Protein AF-A0A7J6WEZ0-F1 (afdb_monomer)

St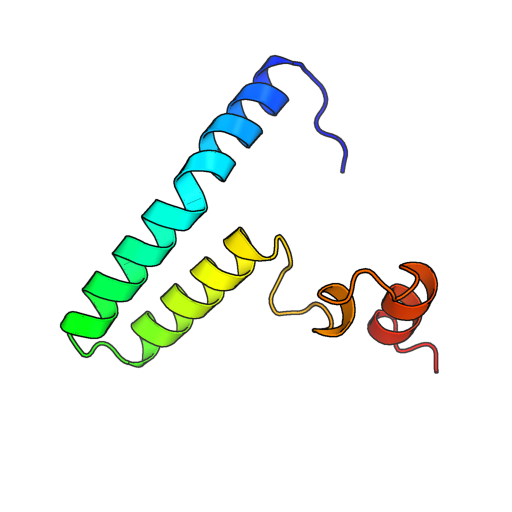ructure (mmCIF, N/CA/C/O backbone):
data_AF-A0A7J6WEZ0-F1
#
_entry.id   AF-A0A7J6WEZ0-F1
#
loop_
_atom_site.group_PDB
_atom_site.id
_atom_site.type_symbol
_atom_site.label_atom_id
_atom_site.label_alt_id
_atom_site.label_comp_id
_atom_site.label_asym_id
_atom_site.label_entity_id
_atom_site.label_seq_id
_atom_site.pdbx_PDB_ins_code
_atom_site.Cartn_x
_atom_site.Cartn_y
_atom_site.Cartn_z
_atom_site.occupancy
_atom_site.B_iso_or_equiv
_atom_site.auth_seq_id
_atom_site.auth_comp_id
_atom_site.auth_asym_id
_atom_site.auth_atom_id
_atom_site.pdbx_PDB_model_num
ATOM 1 N N . MET A 1 1 ? 0.401 2.078 15.587 1.00 50.25 1 MET A N 1
ATOM 2 C CA . MET A 1 1 ? 1.860 2.079 15.816 1.00 50.25 1 MET A CA 1
ATOM 3 C C . MET A 1 1 ? 2.380 3.447 15.407 1.00 50.25 1 MET A C 1
ATOM 5 O O . MET A 1 1 ? 2.125 3.843 14.276 1.00 50.25 1 MET A O 1
ATOM 9 N N . LYS A 1 2 ? 2.981 4.212 16.321 1.00 71.12 2 LYS A N 1
ATOM 10 C CA . LYS A 1 2 ? 3.695 5.443 15.954 1.00 71.12 2 LYS A CA 1
ATOM 11 C C . LYS A 1 2 ? 5.142 5.043 15.681 1.00 71.12 2 LYS A C 1
ATOM 13 O O . LYS A 1 2 ? 5.702 4.293 16.471 1.00 71.12 2 LYS A O 1
ATOM 18 N N . LEU A 1 3 ? 5.702 5.472 14.553 1.00 80.44 3 LEU A N 1
ATOM 19 C CA . LEU A 1 3 ? 7.135 5.315 14.320 1.00 80.44 3 LEU A CA 1
ATOM 20 C C . LEU A 1 3 ? 7.881 6.292 15.229 1.00 80.44 3 LEU A C 1
ATOM 22 O O . LEU A 1 3 ? 7.566 7.484 15.234 1.00 80.44 3 LEU A O 1
ATOM 26 N N . GLU A 1 4 ? 8.851 5.788 15.981 1.00 84.81 4 GLU A N 1
ATOM 27 C CA . GLU A 1 4 ? 9.734 6.599 16.814 1.00 84.81 4 GLU A CA 1
ATOM 28 C C . GLU A 1 4 ? 11.014 6.921 16.029 1.00 84.81 4 GLU A C 1
ATOM 30 O O . GLU A 1 4 ? 11.601 6.049 15.391 1.00 84.81 4 GLU A O 1
ATOM 35 N N . GLY A 1 5 ? 11.434 8.189 16.049 1.00 87.31 5 GLY A N 1
ATOM 36 C CA . GLY A 1 5 ? 12.635 8.665 15.357 1.00 87.31 5 GLY A CA 1
ATOM 37 C C . GLY A 1 5 ? 12.369 9.355 14.012 1.00 87.31 5 GLY A C 1
ATOM 38 O O . GLY A 1 5 ? 11.636 8.866 13.151 1.00 87.31 5 GLY A O 1
ATOM 39 N N . LEU A 1 6 ? 13.014 10.512 13.819 1.00 87.25 6 LEU A N 1
ATOM 40 C CA . LEU A 1 6 ? 12.866 11.351 12.620 1.00 87.25 6 LEU A CA 1
ATOM 41 C C . LEU A 1 6 ? 13.334 10.640 11.340 1.00 87.25 6 LEU A C 1
ATOM 43 O O . LEU A 1 6 ? 12.699 10.788 10.298 1.00 87.25 6 LEU A O 1
ATOM 47 N N . SER A 1 7 ? 14.398 9.834 11.426 1.00 93.31 7 SER A N 1
ATOM 48 C CA . SER A 1 7 ? 14.927 9.078 10.280 1.00 93.31 7 SER A CA 1
ATOM 49 C C . SER A 1 7 ? 13.897 8.092 9.731 1.00 93.31 7 SER A C 1
ATOM 51 O O . SER A 1 7 ? 13.599 8.104 8.542 1.00 93.31 7 SER A O 1
ATOM 53 N N . LEU A 1 8 ? 13.279 7.295 10.606 1.00 93.31 8 LEU A N 1
ATOM 54 C CA . LEU A 1 8 ? 12.329 6.262 10.198 1.00 93.31 8 LEU A CA 1
ATOM 55 C C . LEU A 1 8 ? 11.035 6.862 9.627 1.00 93.31 8 LEU A C 1
ATOM 57 O O . LEU A 1 8 ? 10.447 6.319 8.693 1.00 93.31 8 LEU A O 1
ATOM 61 N N . MET A 1 9 ? 10.610 8.015 10.156 1.00 93.31 9 MET A N 1
ATOM 62 C CA . MET A 1 9 ? 9.494 8.779 9.596 1.00 93.31 9 MET A CA 1
ATOM 63 C C . MET A 1 9 ? 9.810 9.272 8.176 1.00 93.31 9 MET A C 1
ATOM 65 O O . MET A 1 9 ? 8.967 9.154 7.286 1.00 93.31 9 MET A O 1
ATOM 69 N N . SER A 1 10 ? 11.022 9.794 7.957 1.00 94.75 10 SER A N 1
ATOM 70 C CA . SER A 1 10 ? 11.486 10.240 6.638 1.00 94.75 10 SER A CA 1
ATOM 71 C C . SER A 1 10 ? 11.485 9.090 5.629 1.00 94.75 10 SER A C 1
ATOM 73 O O . SER A 1 10 ? 10.924 9.231 4.540 1.00 94.75 10 SER A O 1
ATOM 75 N N . ASP A 1 11 ? 12.015 7.927 6.013 1.00 96.38 11 ASP A N 1
ATOM 76 C CA . ASP A 1 11 ? 12.040 6.736 5.157 1.00 96.38 11 ASP A CA 1
ATOM 77 C C . ASP A 1 11 ? 10.626 6.245 4.818 1.00 96.38 11 ASP A C 1
ATOM 79 O O . ASP A 1 11 ? 10.323 5.947 3.659 1.00 96.38 11 ASP A O 1
ATOM 83 N N . MET A 1 12 ? 9.713 6.225 5.797 1.00 95.00 12 MET A N 1
ATOM 84 C CA . MET A 1 12 ? 8.315 5.858 5.553 1.00 95.00 12 MET A CA 1
ATOM 85 C C . MET A 1 12 ? 7.649 6.805 4.549 1.00 95.00 12 MET A C 1
ATOM 87 O O . MET A 1 12 ? 6.945 6.352 3.640 1.00 95.00 12 MET A O 1
ATOM 91 N N . VAL A 1 13 ? 7.852 8.116 4.686 1.00 94.50 13 VAL A N 1
ATOM 92 C CA . VAL A 1 13 ? 7.294 9.104 3.753 1.00 94.50 13 VAL A CA 1
ATOM 93 C C . VAL A 1 13 ? 7.875 8.901 2.355 1.00 94.50 13 VAL A C 1
ATOM 95 O O . VAL A 1 13 ? 7.116 8.817 1.389 1.00 94.50 13 VAL A O 1
ATOM 98 N N . PHE A 1 14 ? 9.194 8.745 2.246 1.00 95.81 14 PHE A N 1
ATOM 99 C CA . PHE A 1 14 ? 9.876 8.515 0.975 1.00 95.81 14 PHE A CA 1
ATOM 100 C C . PHE A 1 14 ? 9.336 7.276 0.237 1.00 95.81 14 PHE A C 1
ATOM 102 O O . PHE A 1 14 ? 8.978 7.343 -0.946 1.00 95.81 14 PHE A O 1
ATOM 109 N N . ILE A 1 15 ? 9.193 6.154 0.948 1.00 96.75 15 ILE A N 1
ATOM 110 C CA . ILE A 1 15 ? 8.658 4.909 0.385 1.00 96.75 15 ILE A CA 1
ATOM 111 C C . ILE A 1 15 ? 7.194 5.096 -0.031 1.00 96.75 15 ILE A C 1
ATOM 113 O O . ILE A 1 15 ? 6.817 4.786 -1.162 1.00 96.75 15 ILE A O 1
ATOM 117 N N . THR A 1 16 ? 6.348 5.637 0.847 1.00 95.19 16 THR A N 1
ATOM 118 C CA . THR A 1 16 ? 4.901 5.740 0.584 1.00 95.19 16 THR A CA 1
ATOM 119 C C . THR A 1 16 ? 4.553 6.711 -0.548 1.00 95.19 16 THR A C 1
ATOM 121 O O . THR A 1 16 ? 3.598 6.459 -1.286 1.00 95.19 16 THR A O 1
ATOM 124 N N . GLN A 1 17 ? 5.333 7.778 -0.751 1.00 95.44 17 GLN A N 1
ATOM 125 C CA . GLN A 1 17 ? 5.132 8.737 -1.847 1.00 95.44 17 GLN A CA 1
ATOM 126 C C . GLN A 1 17 ? 5.353 8.131 -3.242 1.00 95.44 17 GLN A C 1
ATOM 128 O O . GLN A 1 17 ? 4.742 8.574 -4.221 1.00 95.44 17 GLN A O 1
ATOM 133 N N . SER A 1 18 ? 6.233 7.135 -3.354 1.00 96.31 18 SER A N 1
ATOM 134 C CA . SER A 1 18 ? 6.543 6.457 -4.618 1.00 96.31 18 SER A CA 1
ATOM 135 C C . SER A 1 18 ? 5.755 5.157 -4.801 1.00 96.31 18 SER A C 1
ATOM 137 O O . SER A 1 18 ? 5.387 4.824 -5.932 1.00 96.31 18 SER A O 1
ATOM 139 N N . ALA A 1 19 ? 5.423 4.467 -3.704 1.00 97.38 19 ALA A N 1
ATOM 140 C CA . ALA A 1 19 ? 4.784 3.154 -3.703 1.00 97.38 19 ALA A CA 1
ATOM 141 C C . ALA A 1 19 ? 3.534 3.079 -4.592 1.00 97.38 19 ALA A C 1
ATOM 143 O O . ALA A 1 19 ? 3.386 2.123 -5.346 1.00 97.38 19 ALA A O 1
ATOM 144 N N . GLY A 1 20 ? 2.661 4.094 -4.581 1.00 95.69 20 GLY A N 1
ATOM 145 C CA . GLY A 1 20 ? 1.442 4.082 -5.401 1.00 95.69 20 GLY A CA 1
ATOM 146 C C . GLY A 1 20 ? 1.721 3.979 -6.90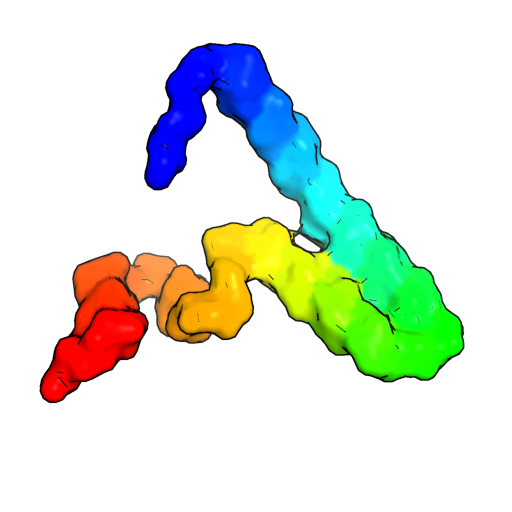7 1.00 95.69 20 GLY A C 1
ATOM 147 O O . GLY A 1 20 ? 1.099 3.177 -7.603 1.00 95.69 20 GLY A O 1
ATOM 148 N N . ARG A 1 21 ? 2.702 4.741 -7.415 1.00 97.12 21 ARG A N 1
ATOM 149 C CA . ARG A 1 21 ? 3.082 4.709 -8.841 1.00 97.12 21 ARG A CA 1
ATOM 150 C C . ARG A 1 21 ? 3.796 3.411 -9.203 1.00 97.12 21 ARG A C 1
ATOM 152 O O . ARG A 1 21 ? 3.510 2.838 -10.250 1.00 97.12 21 ARG A O 1
ATOM 159 N N . LEU A 1 22 ? 4.683 2.935 -8.328 1.00 98.25 22 LEU A N 1
ATOM 160 C CA . LEU A 1 22 ? 5.403 1.675 -8.519 1.00 98.25 22 LEU A CA 1
ATOM 161 C C . LEU A 1 22 ? 4.438 0.484 -8.563 1.00 98.25 22 LEU A C 1
ATOM 163 O O . LEU A 1 22 ? 4.500 -0.328 -9.485 1.00 98.25 22 LEU A O 1
ATOM 167 N N . MET A 1 23 ? 3.487 0.423 -7.627 1.00 98.00 23 MET A N 1
ATOM 168 C CA . MET A 1 23 ? 2.485 -0.639 -7.594 1.00 98.00 23 MET A CA 1
ATOM 169 C C . MET A 1 23 ? 1.558 -0.602 -8.807 1.00 98.00 23 MET A C 1
ATOM 171 O O . MET A 1 23 ? 1.260 -1.652 -9.379 1.00 98.00 23 MET A O 1
ATOM 175 N N . ARG A 1 24 ? 1.145 0.593 -9.254 1.00 97.88 24 ARG A N 1
ATOM 176 C CA . ARG A 1 24 ? 0.333 0.716 -10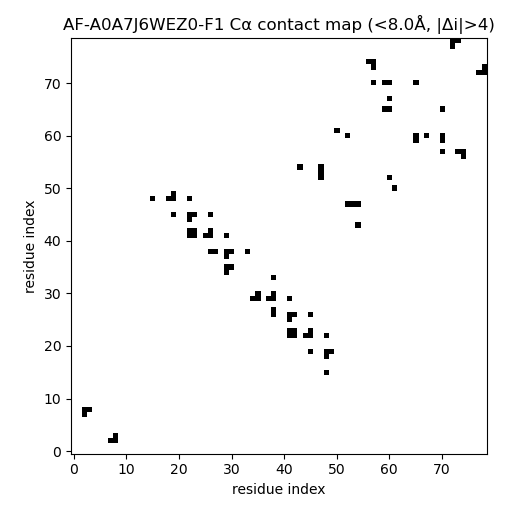.469 1.00 97.88 24 ARG A CA 1
ATOM 177 C C . ARG A 1 24 ? 1.101 0.274 -11.713 1.00 97.88 24 ARG A C 1
ATOM 179 O O . ARG A 1 24 ? 0.536 -0.437 -12.536 1.00 97.88 24 ARG A O 1
ATOM 186 N N . ALA A 1 25 ? 2.378 0.635 -11.838 1.00 98.44 25 ALA A N 1
ATOM 187 C CA . ALA A 1 25 ? 3.214 0.192 -12.952 1.00 98.44 25 ALA A CA 1
ATOM 188 C C . ALA A 1 25 ? 3.349 -1.340 -12.993 1.00 98.44 25 ALA A C 1
ATOM 190 O O . ALA A 1 25 ? 3.206 -1.939 -14.059 1.00 98.44 25 ALA A O 1
ATOM 191 N N . LEU A 1 26 ? 3.549 -1.983 -11.836 1.00 98.25 26 LEU A N 1
ATOM 192 C CA . LEU A 1 26 ? 3.570 -3.446 -11.730 1.00 98.25 26 LEU A CA 1
ATOM 193 C C . LEU A 1 26 ? 2.249 -4.067 -12.192 1.00 98.25 26 LEU A C 1
ATOM 195 O O . LEU A 1 26 ? 2.265 -5.002 -12.991 1.00 98.25 26 LEU A O 1
ATOM 199 N N . PHE A 1 27 ? 1.114 -3.526 -11.743 1.00 98.44 27 PHE A N 1
ATOM 200 C CA . PHE A 1 27 ? -0.203 -3.976 -12.192 1.00 98.44 27 PHE A CA 1
ATOM 201 C C . PHE A 1 27 ? -0.359 -3.882 -13.717 1.00 98.44 27 PHE A C 1
ATOM 203 O O . PHE A 1 27 ? -0.733 -4.869 -14.344 1.00 98.44 27 PHE A O 1
ATOM 210 N N . GLU A 1 28 ? -0.018 -2.743 -14.325 1.00 98.44 28 GLU A N 1
ATOM 211 C CA . GLU A 1 28 ? -0.128 -2.534 -15.778 1.00 98.44 28 GLU A CA 1
ATOM 212 C C . GLU A 1 28 ? 0.745 -3.516 -16.578 1.00 98.44 28 GLU A C 1
ATOM 214 O O . GLU A 1 28 ? 0.308 -4.052 -17.596 1.00 98.44 28 GLU A O 1
ATOM 219 N N . ILE A 1 29 ? 1.972 -3.799 -16.117 1.00 98.62 29 ILE A N 1
ATOM 220 C CA . ILE A 1 29 ? 2.868 -4.777 -16.761 1.00 98.62 29 ILE A CA 1
ATOM 221 C C . ILE A 1 29 ? 2.254 -6.177 -16.717 1.00 98.62 29 ILE A C 1
ATOM 223 O O . ILE A 1 29 ? 2.223 -6.878 -17.729 1.00 98.62 29 ILE A O 1
ATOM 227 N N . VAL A 1 30 ? 1.776 -6.591 -15.546 1.00 98.62 30 VAL A N 1
ATOM 228 C CA . VAL A 1 30 ? 1.199 -7.921 -15.332 1.00 98.62 30 VAL A CA 1
ATOM 229 C C . VAL A 1 30 ? -0.101 -8.088 -16.123 1.00 98.62 30 VAL A C 1
ATOM 231 O O . VAL A 1 30 ? -0.307 -9.130 -16.747 1.00 98.62 30 VAL A O 1
ATOM 234 N N . LEU A 1 31 ? -0.940 -7.049 -16.155 1.00 98.38 31 LEU A N 1
ATOM 235 C CA . LEU A 1 31 ? -2.178 -7.024 -16.925 1.00 98.38 31 LEU A CA 1
ATOM 236 C C . LEU A 1 31 ? -1.900 -7.166 -18.427 1.00 98.38 31 LEU A C 1
ATOM 238 O O . LEU A 1 31 ? -2.504 -8.015 -19.078 1.00 98.38 31 LEU A O 1
ATOM 242 N N . LYS A 1 32 ? -0.932 -6.411 -18.967 1.00 98.50 32 LYS A N 1
ATOM 243 C CA . LYS A 1 32 ? -0.524 -6.504 -20.382 1.00 98.50 32 LYS A CA 1
ATOM 244 C C . LYS A 1 32 ? 0.021 -7.880 -20.767 1.00 98.50 32 LYS A C 1
ATOM 246 O O . LYS A 1 32 ? -0.074 -8.264 -21.927 1.00 98.50 32 LYS A O 1
ATOM 251 N N . ARG A 1 33 ? 0.585 -8.626 -19.813 1.00 98.12 33 ARG A N 1
ATOM 252 C CA . ARG A 1 33 ? 1.061 -10.005 -20.015 1.00 98.12 33 ARG A CA 1
ATOM 253 C C . ARG A 1 33 ? -0.049 -11.059 -19.931 1.00 98.12 33 ARG A C 1
ATOM 255 O O . ARG A 1 33 ? 0.225 -12.229 -20.174 1.00 98.12 33 ARG A O 1
ATOM 262 N N . GLY A 1 34 ? -1.277 -10.675 -19.575 1.00 97.88 34 GLY A N 1
ATOM 263 C CA . GLY A 1 34 ? -2.413 -11.595 -19.464 1.00 97.88 34 GLY A CA 1
ATOM 264 C C . GLY A 1 34 ? -2.371 -12.505 -18.231 1.00 97.88 34 GLY A C 1
ATOM 265 O O . GLY A 1 34 ? -3.073 -13.511 -18.175 1.00 97.88 34 GLY A O 1
ATOM 266 N N . TRP A 1 35 ? -1.558 -12.182 -17.222 1.00 98.31 35 TRP A N 1
ATOM 267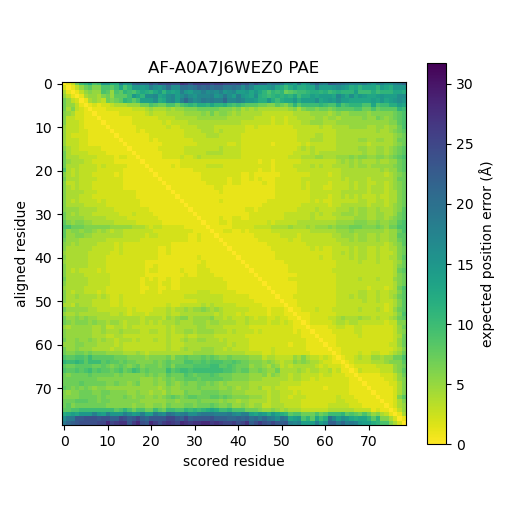 C CA . TRP A 1 35 ? -1.409 -13.003 -16.018 1.00 98.31 35 TRP A CA 1
ATOM 268 C C . TRP A 1 35 ? -2.520 -12.713 -15.004 1.00 98.31 35 TRP A C 1
ATOM 270 O O . TRP A 1 35 ? -2.288 -12.046 -13.998 1.00 98.31 35 TRP A O 1
ATOM 280 N N . ALA A 1 36 ? -3.727 -13.220 -15.267 1.00 97.88 36 ALA A N 1
ATOM 281 C CA . ALA A 1 36 ? -4.951 -12.867 -14.538 1.00 97.88 36 ALA A CA 1
ATOM 282 C C . ALA A 1 36 ? -4.815 -12.912 -13.001 1.00 97.88 36 ALA A C 1
ATOM 284 O O . ALA A 1 36 ? -5.054 -11.907 -12.335 1.00 97.88 36 ALA A O 1
ATOM 285 N N . GLN A 1 37 ? -4.355 -14.034 -12.433 1.00 98.19 37 GLN A N 1
ATOM 286 C CA . GLN A 1 37 ? -4.220 -14.178 -10.973 1.00 98.19 37 GLN A CA 1
ATOM 287 C C . GLN A 1 37 ? -3.208 -13.197 -10.367 1.00 98.19 37 GLN A C 1
ATOM 289 O O . GLN A 1 37 ? -3.382 -12.708 -9.251 1.00 98.19 37 GLN A O 1
ATOM 294 N N . LEU A 1 38 ? -2.120 -12.911 -11.084 1.00 98.06 38 LEU A N 1
ATOM 295 C CA . LEU A 1 38 ? -1.122 -11.963 -10.603 1.00 98.06 38 LEU A CA 1
ATOM 296 C C . LEU A 1 38 ? -1.612 -10.521 -10.778 1.00 98.06 38 LEU A C 1
ATOM 298 O O . LEU A 1 38 ? -1.305 -9.679 -9.938 1.00 98.06 38 LEU A O 1
ATOM 302 N N . ALA A 1 39 ? -2.390 -10.240 -11.827 1.00 98.44 39 ALA A N 1
ATOM 303 C CA . ALA A 1 39 ? -2.974 -8.926 -12.073 1.00 98.44 39 ALA A CA 1
ATOM 304 C C . ALA A 1 39 ? -3.947 -8.557 -10.950 1.00 98.44 39 ALA A C 1
ATOM 306 O O . ALA A 1 39 ? -3.885 -7.447 -10.429 1.00 98.44 39 ALA A O 1
ATOM 307 N N . GLU A 1 40 ? -4.772 -9.508 -10.509 1.00 98.06 40 GLU A N 1
ATOM 308 C CA . GLU A 1 40 ? -5.654 -9.338 -9.352 1.00 98.06 40 GLU A CA 1
ATOM 309 C C . GLU A 1 40 ? -4.860 -8.984 -8.084 1.00 98.06 40 GLU A C 1
ATOM 311 O O . GLU A 1 40 ? -5.140 -7.983 -7.421 1.00 98.06 40 GLU A O 1
ATOM 316 N N . LYS A 1 41 ? -3.807 -9.750 -7.771 1.00 97.69 41 LYS A N 1
ATOM 317 C CA . LYS A 1 41 ? -2.953 -9.491 -6.599 1.00 97.69 41 LYS A CA 1
ATOM 318 C C . LYS A 1 41 ? -2.255 -8.131 -6.678 1.00 97.69 41 LYS A C 1
ATOM 320 O O . LYS A 1 41 ? -2.217 -7.405 -5.685 1.00 97.69 41 LYS A O 1
ATOM 325 N N . ALA A 1 42 ? -1.730 -7.769 -7.848 1.00 97.69 42 ALA A N 1
ATOM 326 C CA . ALA A 1 42 ? -1.066 -6.488 -8.069 1.00 97.69 42 ALA A CA 1
ATOM 327 C C . ALA A 1 42 ? -2.042 -5.305 -7.947 1.00 97.69 42 ALA A C 1
ATOM 329 O O . ALA A 1 42 ? -1.700 -4.290 -7.339 1.00 97.69 42 ALA A O 1
ATOM 330 N N . LEU A 1 43 ? -3.271 -5.450 -8.456 1.00 97.62 43 LEU A N 1
ATOM 331 C CA . LEU A 1 43 ? -4.331 -4.454 -8.303 1.00 97.62 43 LEU A CA 1
ATOM 332 C C . LEU A 1 43 ? -4.719 -4.275 -6.835 1.00 97.62 43 LEU A C 1
ATOM 334 O O . LEU A 1 43 ? -4.792 -3.146 -6.349 1.00 97.62 43 LEU A O 1
ATOM 338 N N . ASN A 1 44 ? -4.919 -5.381 -6.117 1.00 96.75 44 ASN A N 1
ATOM 339 C CA . ASN A 1 44 ? -5.248 -5.355 -4.696 1.00 96.75 44 ASN A CA 1
ATOM 340 C C . ASN A 1 44 ? -4.158 -4.643 -3.890 1.00 96.75 44 ASN A C 1
ATOM 342 O O . ASN A 1 44 ? -4.467 -3.769 -3.083 1.00 96.75 44 ASN A O 1
ATOM 346 N N . LEU A 1 45 ? -2.883 -4.930 -4.161 1.00 96.50 45 LEU A N 1
ATOM 347 C CA . LEU A 1 45 ? -1.775 -4.255 -3.488 1.00 96.50 45 LEU A CA 1
ATOM 348 C C . LEU A 1 45 ? -1.680 -2.764 -3.860 1.00 96.50 45 LEU A C 1
ATOM 350 O O . LEU A 1 45 ? -1.445 -1.933 -2.984 1.00 96.50 45 LEU A O 1
ATOM 354 N N . SER A 1 46 ? -1.945 -2.399 -5.119 1.00 96.94 46 SER A N 1
ATOM 355 C CA . SER A 1 46 ? -2.060 -0.991 -5.524 1.00 96.94 46 SER A CA 1
ATOM 356 C C . SER A 1 46 ? -3.155 -0.267 -4.735 1.00 96.94 46 SER A C 1
ATOM 358 O O . SER A 1 46 ? -2.926 0.837 -4.244 1.00 96.94 46 SER A O 1
ATOM 360 N N . ASN A 1 47 ? -4.323 -0.890 -4.567 1.00 95.12 47 ASN A N 1
ATOM 361 C CA . ASN A 1 47 ? -5.430 -0.313 -3.806 1.00 95.12 47 ASN A CA 1
ATOM 362 C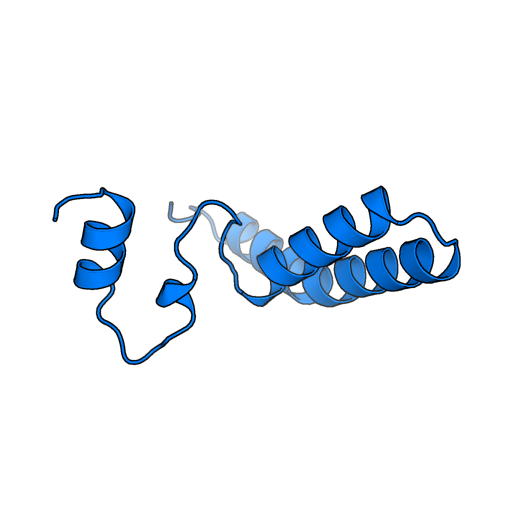 C . ASN A 1 47 ? -5.099 -0.187 -2.314 1.00 95.12 47 ASN A C 1
ATOM 364 O O . ASN A 1 47 ? -5.397 0.851 -1.726 1.00 95.12 47 ASN A O 1
ATOM 368 N N . ILE A 1 48 ? -4.434 -1.185 -1.720 1.00 96.56 48 ILE A N 1
ATOM 369 C CA . ILE A 1 48 ? -3.984 -1.149 -0.318 1.00 96.56 48 ILE A CA 1
ATOM 370 C C . ILE A 1 48 ? -3.083 0.066 -0.072 1.00 96.56 48 ILE A C 1
ATOM 372 O O . ILE A 1 48 ? -3.298 0.816 0.881 1.00 96.56 48 ILE A O 1
ATOM 376 N N . VAL A 1 49 ? -2.115 0.309 -0.964 1.00 95.69 49 VAL A N 1
ATOM 377 C CA . VAL A 1 49 ? -1.204 1.459 -0.863 1.00 95.69 49 VAL A CA 1
ATOM 378 C C . VAL A 1 49 ? -1.95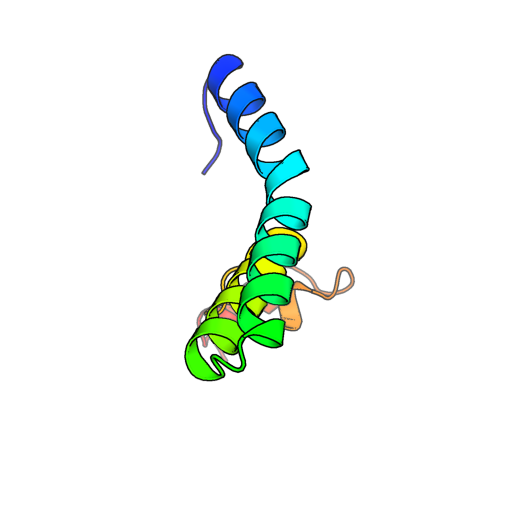7 2.782 -1.008 1.00 95.69 49 VAL A C 1
ATOM 380 O O . VAL A 1 49 ? -1.773 3.685 -0.193 1.00 95.69 49 VAL A O 1
ATOM 383 N N . THR A 1 50 ? -2.829 2.909 -2.013 1.00 93.50 50 THR A N 1
ATOM 384 C CA . THR A 1 50 ? -3.574 4.153 -2.267 1.00 93.50 50 THR A CA 1
ATOM 385 C C . THR A 1 50 ? -4.555 4.483 -1.146 1.00 93.50 50 THR A C 1
ATOM 387 O O . THR A 1 50 ? -4.677 5.642 -0.754 1.00 93.50 50 THR A O 1
ATOM 390 N N . LYS A 1 51 ? -5.262 3.477 -0.628 1.00 92.94 51 LYS A N 1
ATOM 391 C CA . LYS A 1 51 ? -6.300 3.648 0.394 1.00 92.94 51 LYS A CA 1
ATOM 392 C C . LYS A 1 51 ? -5.754 3.595 1.818 1.00 92.94 51 LYS A C 1
ATOM 394 O O . LYS A 1 51 ? -6.487 3.918 2.745 1.00 92.94 51 LYS A O 1
ATOM 399 N N . ARG A 1 52 ? -4.481 3.218 1.993 1.00 92.81 52 ARG A N 1
ATOM 400 C CA . ARG A 1 52 ? -3.821 3.041 3.297 1.00 92.81 52 ARG A CA 1
ATOM 401 C C . ARG A 1 52 ? -4.608 2.106 4.223 1.00 92.81 52 ARG A C 1
ATOM 403 O O . ARG A 1 52 ? -4.705 2.349 5.423 1.00 92.81 52 ARG A O 1
ATOM 410 N N . MET A 1 53 ? -5.179 1.049 3.652 1.00 94.00 53 MET A N 1
ATOM 411 C CA . MET A 1 53 ? -5.958 0.045 4.374 1.00 94.00 53 MET A CA 1
ATOM 412 C C . MET A 1 53 ? -5.702 -1.341 3.794 1.00 94.00 53 MET A C 1
ATOM 414 O O . MET A 1 53 ? -5.509 -1.493 2.590 1.00 94.00 53 MET A O 1
ATOM 418 N N . TRP A 1 54 ? -5.716 -2.350 4.651 1.00 92.94 54 TRP A N 1
ATOM 419 C CA . TRP A 1 54 ? -5.560 -3.746 4.263 1.00 92.94 54 TRP A CA 1
ATOM 420 C C . TRP A 1 54 ? -6.860 -4.320 3.698 1.00 92.94 54 TRP A C 1
ATOM 422 O O . TRP A 1 54 ? -7.951 -3.857 4.021 1.00 92.94 54 TRP A O 1
ATOM 432 N N . SER A 1 55 ? -6.751 -5.383 2.898 1.00 90.25 55 SER A N 1
ATOM 433 C CA . SER A 1 55 ? -7.903 -6.067 2.289 1.00 90.25 55 SER A CA 1
ATOM 434 C C . SER A 1 55 ? -8.831 -6.754 3.295 1.00 90.25 55 SER A C 1
ATOM 436 O O . SER A 1 55 ? -9.982 -7.021 2.973 1.00 90.25 55 SER A O 1
ATOM 438 N N . VAL A 1 56 ? -8.340 -7.043 4.503 1.00 90.25 56 VAL A N 1
ATOM 439 C CA . VAL A 1 56 ? -9.120 -7.659 5.591 1.00 90.25 56 VAL A CA 1
ATOM 440 C C . VAL A 1 56 ? -9.971 -6.652 6.369 1.00 90.25 56 VAL A C 1
ATOM 442 O O . VAL A 1 56 ? -10.801 -7.050 7.178 1.00 90.25 56 VAL A O 1
ATOM 445 N N . GLN A 1 57 ? -9.746 -5.354 6.155 1.00 92.88 57 GLN A N 1
ATOM 446 C CA . GLN A 1 57 ? -10.485 -4.286 6.820 1.00 92.88 57 GLN A CA 1
ATOM 447 C C . GLN A 1 57 ? -11.785 -3.979 6.076 1.00 92.88 57 GLN A C 1
ATOM 449 O O . GLN A 1 57 ? -11.886 -4.182 4.864 1.00 92.88 57 GLN A O 1
ATOM 454 N N . THR A 1 58 ? -12.782 -3.444 6.784 1.00 92.69 58 THR A N 1
ATOM 455 C CA . THR A 1 58 ? -14.073 -3.137 6.159 1.00 92.69 58 THR A CA 1
ATOM 456 C C . THR A 1 58 ? -13.931 -2.020 5.115 1.00 92.69 58 THR A C 1
ATOM 458 O O . THR A 1 58 ? -13.297 -0.994 5.398 1.00 92.69 58 THR A O 1
ATOM 461 N N . PRO A 1 59 ? -14.567 -2.135 3.929 1.00 93.44 59 PRO A N 1
ATOM 462 C CA . PRO A 1 59 ? -14.610 -1.058 2.938 1.00 93.44 59 PRO A CA 1
ATOM 463 C C . PRO A 1 59 ? -15.160 0.263 3.489 1.00 93.44 59 PRO A C 1
ATOM 465 O O . PRO A 1 59 ? -14.849 1.322 2.945 1.00 93.44 59 PRO A O 1
ATOM 468 N N . LEU A 1 60 ? -15.924 0.215 4.590 1.00 94.00 60 LEU A N 1
ATOM 469 C CA . LEU A 1 60 ? -16.476 1.396 5.252 1.00 94.00 60 LEU A CA 1
ATOM 470 C C . LEU A 1 60 ? -15.405 2.404 5.705 1.00 94.00 60 LEU A C 1
ATOM 472 O O . LEU A 1 60 ? -15.697 3.594 5.791 1.00 94.00 60 LEU A O 1
ATOM 476 N N . ARG A 1 61 ? -14.149 1.969 5.901 1.00 93.69 61 ARG A N 1
ATOM 477 C CA . ARG A 1 61 ? -13.005 2.855 6.197 1.00 93.69 61 ARG A CA 1
ATOM 478 C C . ARG A 1 61 ? -12.735 3.916 5.129 1.00 93.69 61 ARG A C 1
ATOM 480 O O . ARG A 1 61 ? -12.049 4.892 5.414 1.00 93.69 61 ARG A O 1
ATOM 487 N N . GLN A 1 62 ? -13.242 3.738 3.909 1.00 92.62 62 GLN A N 1
ATOM 488 C CA . GLN A 1 62 ? -13.051 4.697 2.818 1.00 92.62 62 GLN A CA 1
ATOM 489 C C . GLN A 1 62 ? -13.952 5.935 2.932 1.00 92.62 62 GLN A C 1
ATOM 491 O O . GLN A 1 62 ? -13.697 6.926 2.248 1.00 92.62 62 GLN A O 1
ATOM 496 N N . PHE A 1 63 ? -14.993 5.896 3.770 1.00 93.19 63 PHE A N 1
ATOM 497 C CA . PHE A 1 63 ? -15.922 7.009 3.943 1.00 93.19 63 PHE A CA 1
ATOM 498 C C . PHE A 1 63 ? -15.470 7.914 5.089 1.00 93.19 63 PHE A C 1
ATOM 500 O O . PHE A 1 63 ? -15.551 7.550 6.258 1.00 93.19 63 PHE A O 1
ATOM 507 N N . THR A 1 64 ? -15.046 9.132 4.758 1.00 87.69 64 THR A N 1
ATOM 508 C CA . THR A 1 64 ? -14.587 10.132 5.738 1.00 87.69 64 THR A CA 1
ATOM 509 C C . THR A 1 64 ? -15.697 10.664 6.647 1.00 87.69 64 THR A C 1
ATOM 511 O O . THR A 1 64 ? -15.400 11.224 7.696 1.00 87.69 64 THR A O 1
ATOM 514 N N . GLY A 1 65 ? -16.966 10.495 6.263 1.00 91.44 65 GLY A N 1
ATOM 515 C CA . GLY A 1 65 ? -18.125 10.902 7.063 1.00 91.44 65 GLY A CA 1
ATOM 516 C C . GLY A 1 65 ? -18.526 9.912 8.162 1.00 91.44 65 GLY A C 1
ATOM 517 O O . GLY A 1 65 ? -19.437 10.207 8.930 1.00 91.44 65 GLY A O 1
ATOM 518 N N . LEU A 1 66 ? -17.887 8.741 8.240 1.00 91.69 66 LEU A N 1
ATOM 519 C CA . LEU A 1 66 ? -18.209 7.717 9.229 1.00 91.69 66 LEU A CA 1
ATOM 520 C C . LEU A 1 66 ? -17.242 7.795 10.417 1.00 91.69 66 LEU A C 1
ATOM 522 O O . LEU A 1 66 ? -16.029 7.876 10.231 1.00 91.69 66 LEU A O 1
ATOM 526 N N . SER 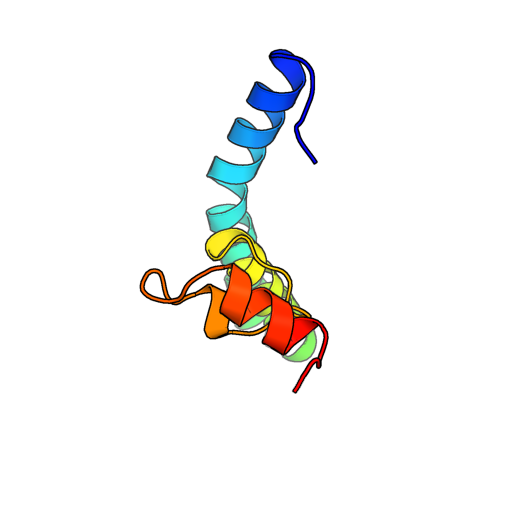A 1 67 ? -17.767 7.742 11.646 1.00 92.75 67 SER A N 1
ATOM 527 C CA . SER A 1 67 ? -16.912 7.700 12.839 1.00 92.75 67 SER A CA 1
ATOM 528 C C . SER A 1 67 ? -16.070 6.421 12.865 1.00 92.75 67 SER A C 1
ATOM 530 O O . SER A 1 67 ? -16.579 5.321 12.629 1.00 92.75 67 SER A O 1
ATOM 532 N N . ASN A 1 68 ? -14.790 6.563 13.224 1.00 89.56 68 ASN A N 1
ATOM 533 C CA . ASN A 1 68 ? -13.869 5.438 13.399 1.00 89.56 68 ASN A CA 1
ATOM 534 C C . ASN A 1 68 ? -14.374 4.422 14.433 1.00 89.56 68 ASN A C 1
ATOM 536 O O . ASN A 1 68 ? -14.097 3.234 14.283 1.00 89.56 68 ASN A O 1
ATOM 540 N N . ASP A 1 69 ? 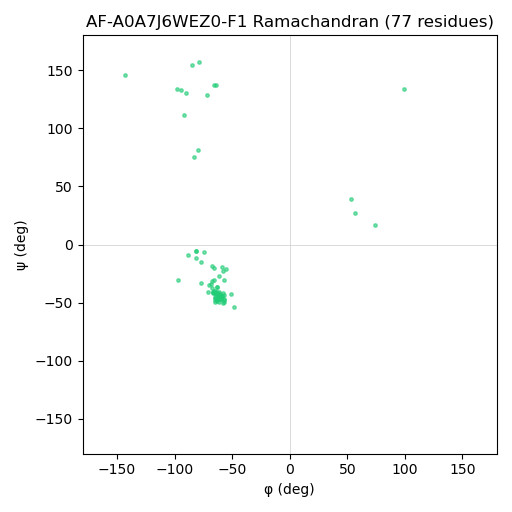-15.133 4.864 15.439 1.00 91.12 69 ASP A N 1
ATOM 541 C CA . ASP A 1 69 ? -15.692 3.973 16.459 1.00 91.12 69 ASP A CA 1
ATOM 542 C C . ASP A 1 6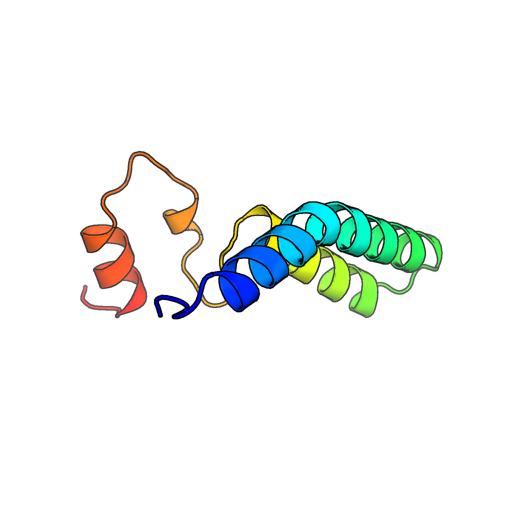9 ? -16.731 3.021 15.859 1.00 91.12 69 ASP A C 1
ATOM 544 O O . ASP A 1 69 ? -16.714 1.825 16.135 1.00 91.12 69 ASP A O 1
ATOM 548 N N . ILE A 1 70 ? -17.595 3.526 14.969 1.00 91.44 70 ILE A N 1
ATOM 549 C CA . ILE A 1 70 ? -18.609 2.710 14.283 1.00 91.44 70 ILE A CA 1
ATOM 550 C C . ILE A 1 70 ? -17.925 1.685 13.379 1.00 91.44 70 ILE A C 1
ATOM 552 O O . ILE A 1 70 ? -18.259 0.503 13.409 1.00 91.44 70 ILE A O 1
ATOM 556 N N . VAL A 1 71 ? -16.932 2.127 12.605 1.00 92.81 71 VAL A N 1
ATOM 557 C CA . VAL A 1 71 ? -16.139 1.247 11.738 1.00 92.81 71 VAL A CA 1
ATOM 558 C C . VAL A 1 71 ? -15.478 0.134 12.548 1.00 92.81 71 VAL A C 1
ATOM 560 O O . VAL A 1 71 ? -15.495 -1.020 12.127 1.00 92.81 71 VAL A O 1
ATOM 563 N N . LYS A 1 72 ? -14.909 0.473 13.709 1.00 90.94 72 LYS A N 1
ATOM 564 C CA . LYS A 1 72 ? -14.227 -0.485 14.575 1.00 90.94 72 LYS A CA 1
ATOM 565 C C . LYS A 1 72 ? -15.192 -1.542 15.125 1.00 90.94 72 LYS A C 1
ATOM 567 O O . LYS A 1 72 ? -14.892 -2.722 14.995 1.00 90.94 72 LYS A O 1
ATOM 572 N N . ARG A 1 73 ? -16.374 -1.143 15.612 1.00 90.88 73 ARG A N 1
ATOM 573 C CA . ARG A 1 73 ? -17.413 -2.085 16.083 1.00 90.88 73 ARG A CA 1
ATOM 574 C C . ARG A 1 73 ? -17.845 -3.067 14.992 1.00 90.88 73 ARG A C 1
ATOM 576 O O . ARG A 1 73 ? -17.963 -4.263 15.242 1.00 90.88 73 ARG A O 1
ATOM 583 N N . VAL A 1 74 ? -18.008 -2.575 13.758 1.00 91.56 74 VAL A N 1
ATOM 584 C CA . VAL A 1 74 ? -18.340 -3.418 12.595 1.00 91.56 74 VAL A CA 1
ATOM 585 C C . VAL A 1 74 ? -17.230 -4.432 12.297 1.00 91.56 74 VAL A C 1
ATOM 587 O O . VAL A 1 74 ? -17.525 -5.585 11.989 1.00 91.56 74 VAL A O 1
ATOM 590 N N . GLU A 1 75 ? -15.958 -4.037 12.384 1.00 91.25 75 GLU A N 1
ATOM 591 C CA . GLU A 1 75 ? -14.826 -4.952 12.169 1.00 91.25 75 GLU A CA 1
ATOM 592 C C . GLU A 1 75 ? -14.664 -5.984 13.289 1.00 91.25 75 GLU A C 1
ATOM 594 O O . GLU A 1 75 ? -14.317 -7.132 13.013 1.00 91.25 75 GLU A O 1
ATOM 599 N N . GLU A 1 76 ? -14.951 -5.601 14.533 1.00 90.88 76 GLU A N 1
ATOM 600 C CA . GLU A 1 76 ? -14.916 -6.486 15.706 1.00 90.88 76 GLU A CA 1
ATOM 601 C C . GLU A 1 76 ? -16.109 -7.458 15.746 1.00 90.88 76 GLU A C 1
ATOM 603 O O . GLU A 1 76 ? -16.124 -8.379 16.559 1.00 90.88 76 GLU A O 1
ATOM 608 N N . LYS A 1 77 ? -17.071 -7.310 14.819 1.00 80.56 77 LYS A N 1
ATOM 609 C CA . LYS A 1 77 ? -18.344 -8.050 14.785 1.00 80.56 77 LYS A CA 1
ATOM 610 C C . LYS A 1 77 ? -19.152 -7.896 16.078 1.00 80.56 77 LYS A C 1
ATOM 612 O O . LYS A 1 77 ? -19.952 -8.768 16.408 1.00 80.56 77 LYS A O 1
ATOM 617 N N . GLU A 1 78 ? -18.962 -6.784 16.784 1.00 61.00 78 GLU A N 1
ATOM 618 C CA . GLU A 1 78 ? -19.812 -6.381 17.901 1.00 61.00 78 GLU A CA 1
ATOM 619 C C . GLU A 1 78 ? -21.088 -5.741 17.337 1.00 61.00 78 GLU A C 1
ATOM 621 O O . GLU A 1 78 ? -21.189 -4.517 17.209 1.00 61.00 78 GLU A O 1
ATOM 626 N N . LEU A 1 79 ? -22.033 -6.591 16.931 1.00 54.22 79 LEU A N 1
ATOM 627 C CA . LEU A 1 79 ? -23.394 -6.217 16.541 1.00 54.22 79 LEU A CA 1
ATOM 628 C C . LEU A 1 79 ? -24.391 -6.720 17.582 1.00 54.22 79 LEU A C 1
ATOM 630 O O . LEU A 1 79 ? -24.322 -7.925 17.915 1.00 54.22 79 LEU A O 1
#

InterPro domains:
  IPR004179 Sec63 domain [PF02889] (1-56)

Organism: Thalictrum thalictroides (NCBI:txid46969)

Secondary structure (DSSP, 8-state):
-PPPSHHHHHHHHHHHHHHHHHHHHHHHHHHHTT-HHHHHHHHHHHHHHHHT--TTS-GGGG-TTS-HHHHHHHHHT--

Nearest PDB structures (foldseek):
  4f93-assembly1_B  TM=9.586E-01  e=8.883E-06  Homo sapiens
  5urk-assembly1_A  TM=9.560E-01  e=9.995E-06  Homo sapiens
  7bdj-assembly1_B  TM=9.485E-01  e=8.883E-06  Homo sapiens
  5m59-assembly4_A  TM=9.415E-01  e=2.890E-05  Thermochaetoides thermophila
  7dco-assembly1_D  TM=9.341E-01  e=1.058E-04  Saccharomyces cerevisiae

pLDDT: mean 92.5, std 8.8, range [50.25, 98.62]

Foldseek 3Di:
DDDPDPVVVVVVCVCLVCVLVVLVVQLVVCVVVVVVVVNVVSVQSSCCSVLVHHPLADPCSSDPPDDPVVSVCVSVVVD

Mean predicted aligned error: 4.54 Å

Solvent-accessible surface area (backbone atoms only — not comparable to full-atom values): 4698 Å² total; per-residue (Å²): 137,82,82,78,56,73,65,58,49,51,51,51,50,59,50,59,74,46,43,42,60,55,32,44,53,52,20,54,54,33,47,76,71,65,41,59,76,58,22,53,52,30,46,52,52,24,49,26,60,69,68,73,46,61,92,89,52,63,77,66,76,74,45,87,89,54,58,68,66,61,54,48,34,63,68,71,63,67,122

Sequence (79 aa):
MKLEGLSLMSDMVFITQSAGRLMRALFEIVLKRGWAQLAEKALNLSNIVTKRMWSVQTPLRQFTGLSNDIVKRVEEKEL

Radius of gyration: 15.94 Å; Cα contacts (8 Å, |Δi|>4): 49; chains: 1; bounding box: 38×26×38 Å